Protein AF-A0A661UNS6-F1 (afdb_monomer)

Solvent-accessible surface area (backbone atoms only — not comparable to full-atom values): 7528 Å² total; per-residue (Å²): 134,84,58,71,69,61,55,53,54,50,53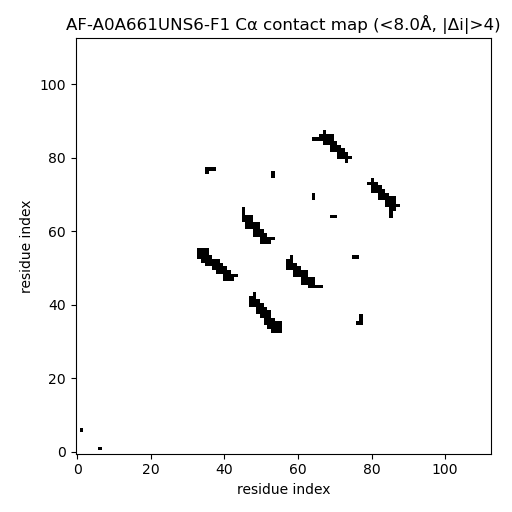,52,50,50,52,52,52,52,52,58,62,63,64,68,62,81,70,71,87,74,74,70,77,62,47,62,50,74,79,46,79,44,81,54,94,50,34,40,42,37,35,33,34,47,65,69,38,83,45,79,49,78,45,82,45,59,87,66,35,72,48,78,49,75,52,86,93,50,90,67,78,46,77,51,65,60,50,84,76,75,82,78,77,95,74,85,78,91,78,90,80,87,86,88,88,76,87,59,87,85,66,80,127

Structure (mmCIF, N/CA/C/O backbone):
data_AF-A0A661UNS6-F1
#
_entry.id   AF-A0A661UNS6-F1
#
loop_
_atom_site.group_PDB
_atom_site.id
_atom_site.type_symbol
_atom_site.label_atom_id
_atom_site.label_alt_id
_atom_site.label_comp_id
_atom_site.label_asym_id
_atom_site.label_entity_id
_atom_site.label_seq_id
_atom_site.pdbx_PDB_ins_code
_atom_site.Cartn_x
_atom_site.Cartn_y
_atom_site.Cartn_z
_atom_site.occupancy
_atom_site.B_iso_or_equiv
_atom_site.auth_seq_id
_atom_site.auth_comp_id
_atom_site.auth_asym_id
_atom_site.auth_atom_id
_atom_site.pdbx_PDB_model_num
ATOM 1 N N . MET A 1 1 ? 38.106 -7.103 -69.505 1.00 60.34 1 MET A N 1
ATOM 2 C CA . MET A 1 1 ? 36.813 -6.554 -69.972 1.00 60.34 1 MET A CA 1
ATOM 3 C C . MET A 1 1 ? 35.718 -7.032 -69.022 1.00 60.34 1 MET A C 1
ATOM 5 O O . MET A 1 1 ? 35.409 -8.219 -69.011 1.00 60.34 1 MET A O 1
ATOM 9 N N . ILE A 1 2 ? 35.223 -6.168 -68.132 1.00 57.12 2 ILE A N 1
ATOM 10 C CA . ILE A 1 2 ? 34.171 -6.537 -67.169 1.00 57.12 2 ILE A CA 1
ATOM 11 C C . ILE A 1 2 ? 32.851 -6.606 -67.942 1.00 57.12 2 ILE A C 1
ATOM 13 O O . ILE A 1 2 ? 32.501 -5.663 -68.646 1.00 57.12 2 ILE A O 1
ATOM 17 N N . LYS A 1 3 ? 32.140 -7.737 -67.865 1.00 68.19 3 LYS A N 1
ATOM 18 C CA . LYS A 1 3 ? 30.848 -7.892 -68.546 1.00 68.19 3 LYS A CA 1
ATOM 19 C C . LYS A 1 3 ? 29.834 -6.920 -67.920 1.00 68.19 3 LYS A C 1
ATOM 21 O O . LYS A 1 3 ? 29.712 -6.935 -66.694 1.00 68.19 3 LYS A O 1
ATOM 26 N N . PRO A 1 4 ? 29.076 -6.141 -68.715 1.00 75.50 4 PRO A N 1
ATOM 27 C CA . PRO A 1 4 ? 28.173 -5.096 -68.213 1.00 75.50 4 PRO A CA 1
ATOM 28 C C 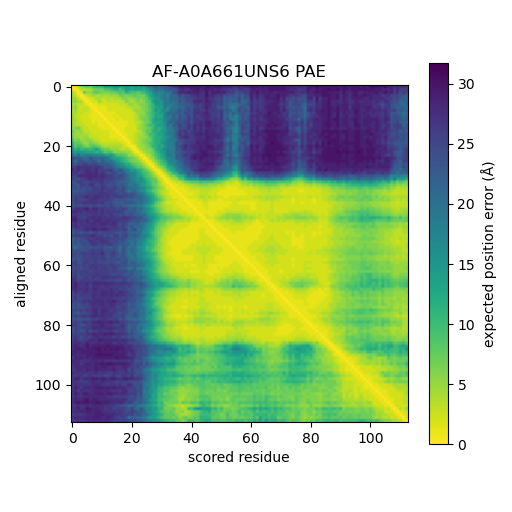. PRO A 1 4 ? 27.142 -5.635 -67.212 1.00 75.50 4 PRO A C 1
ATOM 30 O O . PRO A 1 4 ? 26.785 -4.959 -66.254 1.00 75.50 4 PRO A O 1
ATOM 33 N N . ILE A 1 5 ? 26.764 -6.909 -67.352 1.00 79.38 5 ILE A N 1
ATOM 34 C CA . ILE A 1 5 ? 25.837 -7.586 -66.445 1.00 79.38 5 ILE A CA 1
ATOM 35 C C . ILE A 1 5 ? 26.357 -7.674 -65.000 1.00 79.38 5 ILE A C 1
ATOM 37 O O . ILE A 1 5 ? 25.578 -7.552 -64.065 1.00 79.38 5 ILE A O 1
ATOM 41 N N . ARG A 1 6 ? 27.679 -7.802 -64.796 1.00 74.12 6 ARG A N 1
ATOM 42 C CA . ARG A 1 6 ? 28.281 -7.862 -63.453 1.00 74.12 6 ARG A CA 1
ATOM 43 C C . ARG A 1 6 ? 28.261 -6.505 -62.752 1.00 74.12 6 ARG A C 1
ATOM 45 O O . ARG A 1 6 ? 28.141 -6.462 -61.535 1.00 74.12 6 ARG A O 1
ATOM 52 N N . VAL A 1 7 ? 28.350 -5.416 -63.517 1.00 80.81 7 VAL A N 1
ATOM 53 C CA . VAL A 1 7 ? 28.282 -4.045 -62.989 1.00 80.81 7 VAL A CA 1
ATOM 54 C C . VAL A 1 7 ? 26.855 -3.722 -62.548 1.00 80.81 7 VAL A C 1
ATOM 56 O O . VAL A 1 7 ? 26.654 -3.190 -61.463 1.00 80.81 7 VAL A O 1
ATOM 59 N N . ILE A 1 8 ? 25.861 -4.126 -63.345 1.00 82.31 8 ILE A N 1
ATOM 60 C CA . ILE A 1 8 ? 24.442 -3.919 -63.025 1.00 82.31 8 ILE A CA 1
ATOM 61 C C . ILE A 1 8 ? 24.047 -4.704 -61.769 1.00 82.31 8 ILE A C 1
ATOM 63 O O . ILE A 1 8 ? 23.453 -4.134 -60.858 1.00 82.31 8 ILE A O 1
ATOM 67 N N . SER A 1 9 ? 24.431 -5.982 -61.666 1.00 79.06 9 SER A N 1
ATOM 68 C CA . SER A 1 9 ? 24.149 -6.787 -60.469 1.00 79.06 9 SER A CA 1
ATOM 69 C C . SER A 1 9 ? 24.789 -6.207 -59.203 1.00 79.06 9 SER A C 1
ATOM 71 O O . SER A 1 9 ? 24.182 -6.251 -58.138 1.00 79.06 9 SER A O 1
ATOM 73 N N . PHE A 1 10 ? 25.989 -5.632 -59.317 1.00 83.50 10 PHE A N 1
ATOM 74 C CA . PHE A 1 10 ? 26.680 -5.003 -58.191 1.00 83.50 10 PHE A CA 1
ATOM 75 C C . PHE A 1 10 ? 25.991 -3.710 -57.732 1.00 83.50 10 PHE A C 1
ATOM 77 O O . PHE A 1 10 ? 25.834 -3.492 -56.534 1.00 83.50 10 PHE A O 1
ATOM 84 N N . LEU A 1 11 ? 25.506 -2.889 -58.669 1.00 85.31 11 LEU A N 1
ATOM 85 C CA . LEU A 1 11 ? 24.746 -1.677 -58.348 1.00 85.31 11 LEU A CA 1
ATOM 86 C C . LEU A 1 11 ? 23.397 -1.992 -57.687 1.00 85.31 11 LEU A C 1
ATOM 88 O O . LEU A 1 11 ? 23.015 -1.313 -56.737 1.00 85.31 11 LEU A O 1
ATOM 92 N N . ILE A 1 12 ? 22.708 -3.047 -58.134 1.00 84.94 12 ILE A N 1
ATOM 93 C CA . ILE A 1 12 ? 21.459 -3.507 -57.506 1.00 84.94 12 ILE A CA 1
ATOM 94 C C . ILE A 1 12 ? 21.723 -3.985 -56.073 1.00 84.94 12 ILE A C 1
ATOM 96 O O . ILE A 1 12 ? 20.979 -3.627 -55.164 1.00 84.94 12 ILE A O 1
ATOM 100 N N . LEU A 1 13 ? 22.805 -4.737 -55.850 1.00 85.06 13 LEU A N 1
ATOM 101 C CA . LEU A 1 13 ? 23.184 -5.204 -54.516 1.00 85.06 13 LEU A CA 1
ATOM 102 C C . LEU A 1 13 ? 23.506 -4.036 -53.571 1.00 85.06 13 LEU A C 1
ATOM 104 O O . LEU A 1 13 ? 23.034 -4.022 -52.439 1.00 85.06 13 LEU A O 1
ATOM 108 N N . ILE A 1 14 ? 24.258 -3.035 -54.042 1.00 84.75 14 ILE A N 1
ATOM 109 C CA . ILE A 1 14 ? 24.561 -1.829 -53.257 1.00 84.75 14 ILE A CA 1
ATOM 110 C C . ILE A 1 14 ? 23.282 -1.064 -52.923 1.00 84.75 14 ILE A C 1
ATOM 112 O O . ILE A 1 14 ? 23.101 -0.666 -51.778 1.00 84.75 14 ILE A O 1
ATOM 116 N N . SER A 1 15 ? 22.373 -0.895 -53.887 1.00 81.19 15 SER A N 1
ATOM 117 C CA . SER A 1 15 ? 21.080 -0.247 -53.645 1.00 81.19 15 SER A CA 1
ATOM 118 C C . SER A 1 15 ? 20.269 -0.979 -52.575 1.00 81.19 15 SER A C 1
ATOM 120 O O . SER A 1 15 ? 19.642 -0.333 -51.743 1.00 81.19 15 SER A O 1
ATOM 122 N N . PHE A 1 16 ? 20.294 -2.313 -52.579 1.00 79.38 16 PHE A N 1
ATOM 123 C CA . PHE A 1 16 ? 19.579 -3.124 -51.596 1.00 79.38 16 PHE A CA 1
ATOM 124 C C . PHE A 1 16 ? 20.190 -2.989 -50.193 1.00 79.38 16 PHE A C 1
ATOM 126 O O . PHE A 1 16 ? 19.467 -2.821 -49.218 1.00 79.38 16 PHE A O 1
ATOM 133 N N . ILE A 1 17 ? 21.524 -2.981 -50.090 1.00 78.56 17 ILE A N 1
ATOM 134 C CA . ILE A 1 17 ? 22.234 -2.759 -48.820 1.00 78.56 17 ILE A CA 1
ATOM 135 C C . ILE A 1 17 ? 21.942 -1.353 -48.279 1.00 78.56 17 ILE A C 1
ATOM 137 O O . ILE A 1 17 ? 21.621 -1.208 -47.104 1.00 78.56 17 ILE A O 1
ATOM 141 N N . LEU A 1 18 ? 21.975 -0.330 -49.138 1.00 74.94 18 LEU A N 1
ATOM 142 C CA . LEU A 1 18 ? 21.657 1.047 -48.751 1.00 74.94 18 LEU A CA 1
ATOM 143 C C . LEU A 1 18 ? 20.202 1.202 -48.289 1.00 74.94 18 LEU A C 1
ATOM 145 O O . LEU A 1 18 ? 19.945 1.967 -47.365 1.00 74.94 18 LEU A O 1
ATOM 149 N N . GLN A 1 19 ? 19.258 0.466 -48.885 1.00 71.38 19 GLN A N 1
ATOM 150 C CA . GLN A 1 19 ? 17.862 0.446 -48.435 1.00 71.38 19 GLN A CA 1
ATOM 151 C C . GLN A 1 19 ? 17.697 -0.208 -47.059 1.00 71.38 19 GLN A C 1
ATOM 153 O O . GLN A 1 19 ? 16.933 0.312 -46.252 1.00 71.38 19 GLN A O 1
ATOM 158 N N . ILE A 1 20 ? 18.431 -1.288 -46.764 1.00 68.44 20 ILE A N 1
ATOM 159 C CA . ILE A 1 20 ? 18.426 -1.922 -45.433 1.00 68.44 20 ILE A CA 1
ATOM 160 C C . ILE A 1 20 ? 19.028 -0.972 -44.387 1.00 68.44 20 ILE A C 1
ATOM 162 O O . ILE A 1 20 ? 18.454 -0.804 -43.316 1.00 68.44 20 ILE A O 1
ATOM 166 N N . SER A 1 21 ? 20.135 -0.292 -44.706 1.00 61.31 21 SER A N 1
ATOM 167 C CA . SER A 1 21 ? 20.775 0.673 -43.798 1.00 61.31 21 SER A CA 1
ATOM 168 C C . SER A 1 21 ? 19.950 1.947 -43.578 1.00 61.31 21 SER A C 1
ATOM 170 O O . SER A 1 21 ? 20.006 2.527 -42.502 1.00 61.31 21 SER A O 1
ATOM 172 N N . ALA A 1 22 ? 19.160 2.383 -44.564 1.00 59.03 22 ALA A N 1
ATOM 173 C CA . ALA A 1 22 ? 18.252 3.525 -44.416 1.00 59.03 22 ALA A CA 1
ATOM 174 C C . ALA A 1 22 ? 16.982 3.192 -43.609 1.00 59.03 22 ALA A C 1
ATOM 176 O O . ALA A 1 22 ? 16.251 4.101 -43.218 1.00 59.03 22 ALA A O 1
ATOM 177 N N . GLN A 1 23 ? 16.709 1.903 -43.373 1.00 54.91 23 GLN A N 1
ATOM 178 C CA . GLN A 1 23 ? 15.570 1.432 -42.586 1.00 54.91 23 GLN A CA 1
ATOM 179 C C . GLN A 1 23 ? 15.873 1.323 -41.083 1.00 54.91 23 GLN A C 1
ATOM 181 O O . GLN A 1 23 ? 14.967 1.006 -40.311 1.00 54.91 23 GLN A O 1
ATOM 186 N N . GLU A 1 24 ? 17.083 1.695 -40.644 1.00 51.19 24 GLU A N 1
ATOM 187 C CA . GLU A 1 24 ? 17.297 2.230 -39.293 1.00 51.19 24 GLU A CA 1
ATOM 188 C C . GLU A 1 24 ? 16.671 3.632 -39.220 1.00 51.19 24 GLU A C 1
ATOM 190 O O . GLU A 1 24 ? 17.321 4.673 -39.135 1.00 51.19 24 GLU A O 1
ATOM 195 N N . ILE A 1 25 ? 15.343 3.641 -39.326 1.00 52.41 25 ILE A N 1
ATOM 196 C CA . ILE A 1 25 ? 14.494 4.764 -38.979 1.00 52.41 25 ILE A CA 1
ATOM 197 C C . ILE A 1 25 ? 14.846 5.106 -37.537 1.00 52.41 25 ILE A C 1
ATOM 199 O O . ILE A 1 25 ? 14.768 4.249 -36.657 1.00 52.41 25 ILE A O 1
ATOM 203 N N . GLN A 1 26 ? 15.228 6.363 -37.322 1.00 51.91 26 GLN A N 1
ATOM 204 C CA . GLN A 1 26 ? 15.292 6.991 -36.012 1.00 51.91 26 GLN A CA 1
ATOM 205 C C . GLN A 1 26 ? 13.910 6.897 -35.353 1.00 51.91 26 GLN A C 1
ATOM 207 O O . GLN A 1 26 ? 13.113 7.834 -35.385 1.00 51.91 26 GLN A O 1
ATOM 212 N N . PHE A 1 27 ? 13.607 5.757 -34.740 1.00 48.66 27 PHE A N 1
ATOM 213 C CA . PHE A 1 27 ? 12.799 5.771 -33.542 1.00 48.66 27 PHE A CA 1
ATOM 214 C C . PHE A 1 27 ? 13.635 6.584 -32.570 1.00 48.66 27 PHE A C 1
ATOM 216 O O . PHE A 1 27 ? 14.708 6.143 -32.163 1.00 48.66 27 PHE A O 1
ATOM 223 N N . GLY A 1 28 ? 13.221 7.827 -32.312 1.00 47.03 28 GLY A N 1
ATOM 224 C CA . GLY A 1 28 ? 13.827 8.599 -31.240 1.00 47.03 28 GLY A CA 1
ATOM 225 C C . GLY A 1 28 ? 13.927 7.692 -30.020 1.00 47.03 28 GLY A C 1
ATOM 226 O O . GLY A 1 28 ? 12.984 6.942 -29.751 1.00 47.03 28 GLY A O 1
ATOM 227 N N . ASP A 1 29 ? 15.084 7.711 -29.361 1.00 50.81 29 ASP A N 1
ATOM 228 C CA . ASP A 1 29 ? 15.332 7.067 -28.073 1.00 50.81 29 ASP A CA 1
ATOM 229 C C . ASP A 1 29 ? 14.355 7.656 -27.035 1.00 50.81 29 ASP A C 1
ATOM 231 O O . ASP A 1 29 ? 14.725 8.385 -26.122 1.00 50.81 29 ASP A O 1
ATOM 235 N N . ASN A 1 30 ? 13.067 7.346 -27.155 1.00 55.19 30 ASN A N 1
ATOM 236 C CA . 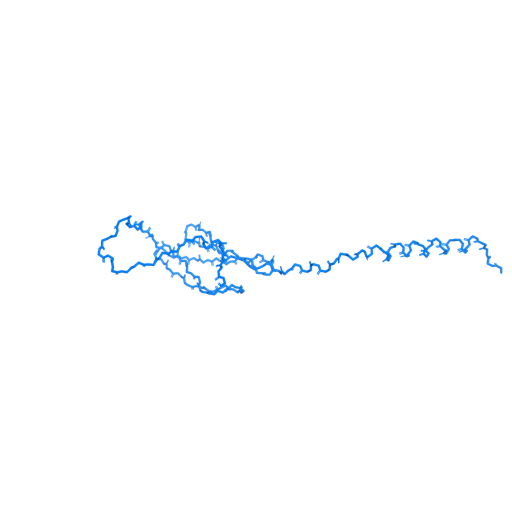ASN A 1 30 ? 12.107 7.439 -26.078 1.00 55.19 30 ASN A CA 1
ATOM 237 C C . ASN A 1 30 ? 12.377 6.218 -25.206 1.00 55.19 30 ASN A C 1
ATOM 239 O O . ASN A 1 30 ? 11.566 5.293 -25.139 1.00 55.19 30 ASN A O 1
ATOM 243 N N . LYS A 1 31 ? 13.560 6.185 -24.582 1.00 63.41 31 LYS A N 1
ATOM 244 C CA . LYS A 1 31 ? 13.799 5.319 -23.435 1.00 63.41 31 LYS A CA 1
ATOM 245 C C . LYS A 1 31 ? 12.823 5.793 -22.375 1.00 63.41 31 LYS A C 1
ATOM 247 O O . LYS A 1 31 ? 13.074 6.771 -21.682 1.00 63.41 31 LYS A O 1
ATOM 252 N N . LYS A 1 32 ? 11.651 5.164 -22.361 1.00 77.31 32 LYS A N 1
ATOM 253 C CA . LYS A 1 32 ? 10.660 5.349 -21.318 1.00 77.31 32 LYS A CA 1
ATOM 254 C C . LYS A 1 32 ? 11.382 5.059 -20.007 1.00 77.31 32 LYS A C 1
ATOM 256 O O . LYS A 1 32 ? 12.038 4.022 -19.908 1.00 77.31 32 LYS A O 1
ATOM 261 N N . GLU A 1 33 ? 11.328 5.993 -19.064 1.00 85.56 33 GLU A N 1
ATOM 262 C CA . GLU A 1 33 ? 11.837 5.706 -17.729 1.00 85.56 33 GLU A CA 1
ATOM 263 C C . GLU A 1 33 ? 11.095 4.477 -17.194 1.00 85.56 33 GLU A C 1
ATOM 265 O O . GLU A 1 33 ? 9.876 4.366 -17.398 1.00 85.56 33 GLU A O 1
ATOM 270 N N . PRO A 1 34 ? 11.827 3.518 -16.613 1.00 91.12 34 PRO A N 1
ATOM 271 C CA . PRO A 1 34 ? 11.225 2.274 -16.185 1.00 91.12 34 PRO A CA 1
ATOM 272 C C . PRO A 1 34 ? 10.258 2.564 -15.032 1.00 91.12 34 PRO A C 1
ATOM 274 O O . PRO A 1 34 ? 10.539 3.380 -14.154 1.00 91.12 34 PRO A O 1
ATOM 277 N N . LEU A 1 35 ? 9.085 1.935 -15.056 1.00 93.94 35 LEU A N 1
ATOM 278 C CA . LEU A 1 35 ? 8.030 2.200 -14.084 1.00 93.94 35 LEU A CA 1
ATOM 279 C C . LEU A 1 35 ? 8.374 1.566 -12.734 1.00 93.94 35 LEU A C 1
ATOM 281 O O . LEU A 1 35 ? 8.651 0.370 -12.670 1.00 93.94 35 LEU A O 1
ATOM 285 N N . THR A 1 36 ? 8.252 2.336 -11.657 1.00 95.75 36 THR A N 1
ATOM 286 C CA . THR A 1 36 ? 8.237 1.824 -10.283 1.00 95.75 36 THR A CA 1
ATOM 287 C C . THR A 1 36 ? 6.958 2.300 -9.607 1.00 95.75 36 THR A C 1
ATOM 289 O O . THR A 1 36 ? 6.664 3.492 -9.629 1.00 95.75 36 THR A O 1
ATOM 292 N N . ASP A 1 37 ? 6.155 1.370 -9.091 1.00 95.19 37 ASP A N 1
ATOM 293 C CA . ASP A 1 37 ? 4.791 1.648 -8.627 1.00 95.19 37 ASP A CA 1
ATOM 294 C C . ASP A 1 37 ? 4.283 0.585 -7.634 1.00 95.19 37 ASP A C 1
ATOM 296 O O . ASP A 1 37 ? 4.693 -0.579 -7.675 1.00 95.19 37 ASP A O 1
ATOM 300 N N . GLY A 1 38 ? 3.349 0.966 -6.763 1.00 95.06 38 GLY A N 1
ATOM 301 C CA . GLY A 1 38 ? 2.747 0.124 -5.728 1.00 95.06 38 GLY A CA 1
ATOM 302 C C . GLY A 1 38 ? 3.014 0.615 -4.2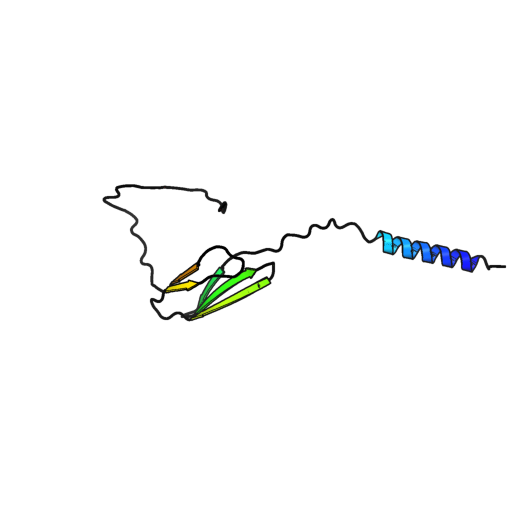94 1.00 95.06 38 GLY A C 1
ATOM 303 O O . GLY A 1 38 ? 3.375 1.773 -4.097 1.00 95.06 38 GLY A O 1
ATOM 304 N N . PRO A 1 39 ? 2.836 -0.255 -3.277 1.00 96.56 39 PRO A N 1
ATOM 305 C CA . PRO A 1 39 ? 2.414 -1.651 -3.371 1.00 96.56 39 PRO A CA 1
ATOM 306 C C . PRO A 1 39 ? 0.908 -1.851 -3.576 1.00 96.56 39 PRO A C 1
ATOM 308 O O . PRO A 1 39 ? 0.067 -1.129 -3.051 1.00 96.56 39 PRO A O 1
ATOM 311 N N . TYR A 1 40 ? 0.576 -2.946 -4.252 1.00 96.56 40 TYR A N 1
ATOM 312 C CA . TYR A 1 40 ? -0.757 -3.522 -4.370 1.00 96.56 40 TYR A CA 1
ATOM 313 C C . TYR A 1 40 ? -0.876 -4.716 -3.421 1.00 96.56 40 TYR A C 1
ATOM 315 O O . TYR A 1 40 ? -0.076 -5.651 -3.493 1.00 96.56 40 TYR A O 1
ATOM 323 N N . ILE A 1 41 ? -1.872 -4.707 -2.537 1.00 95.31 41 ILE A N 1
ATOM 324 C CA . ILE A 1 41 ? -1.975 -5.673 -1.435 1.00 95.31 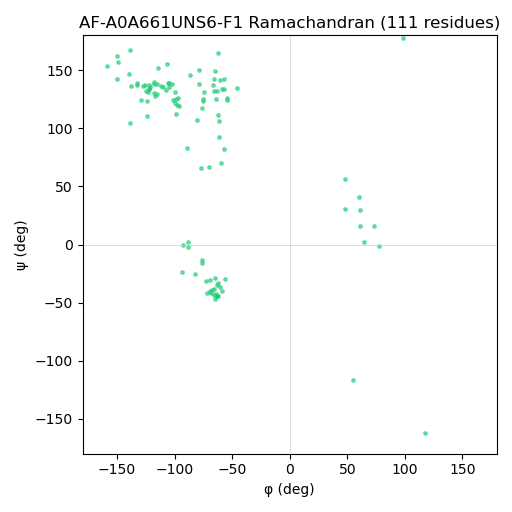41 ILE A CA 1
ATOM 325 C C . ILE A 1 41 ? -3.241 -6.510 -1.595 1.00 95.31 41 ILE A C 1
ATOM 327 O O . ILE A 1 41 ? -4.341 -5.976 -1.728 1.00 95.31 41 ILE A O 1
ATOM 331 N N . PHE A 1 42 ? -3.082 -7.831 -1.558 1.00 95.31 42 PHE A N 1
ATOM 332 C CA . PHE A 1 42 ? -4.167 -8.800 -1.667 1.00 95.31 42 PHE A CA 1
ATOM 333 C C . PHE A 1 42 ? -4.175 -9.701 -0.439 1.00 95.31 42 PHE A C 1
ATOM 335 O O . PHE A 1 42 ? -3.137 -10.230 -0.053 1.00 95.31 42 PHE A O 1
ATOM 342 N N . TRP A 1 43 ? -5.352 -9.916 0.140 1.00 93.12 43 TRP A N 1
ATOM 343 C CA . TRP A 1 43 ? -5.518 -10.796 1.291 1.00 93.12 43 TRP A CA 1
ATOM 344 C C . TRP A 1 43 ? -6.158 -12.118 0.889 1.00 93.12 43 TRP A C 1
ATOM 346 O O . TRP A 1 43 ? -7.155 -12.146 0.163 1.00 93.12 43 TRP A O 1
ATOM 356 N N . LYS A 1 44 ? -5.606 -13.212 1.409 1.00 91.06 44 LYS A N 1
ATOM 357 C CA . LYS A 1 44 ? -6.185 -14.550 1.342 1.00 91.06 44 LYS A CA 1
ATOM 358 C C . LYS A 1 44 ? -5.985 -15.233 2.690 1.00 91.06 44 LYS A C 1
ATOM 360 O O . LYS A 1 44 ? -4.890 -15.685 2.997 1.00 91.06 44 LYS A O 1
ATOM 365 N N . GLU A 1 45 ? -7.056 -15.325 3.476 1.00 90.50 45 GLU A N 1
ATOM 366 C CA . GLU A 1 45 ? -7.006 -15.887 4.835 1.00 90.50 45 GLU A CA 1
ATOM 367 C C . GLU A 1 45 ? -5.940 -15.166 5.689 1.00 90.50 45 GLU A C 1
ATOM 369 O O . GLU A 1 45 ? -6.065 -13.962 5.915 1.00 90.50 45 GLU A O 1
ATOM 374 N N . SER A 1 46 ? -4.898 -15.872 6.136 1.00 92.12 46 SER A N 1
ATOM 375 C CA . SER A 1 46 ? -3.768 -15.325 6.899 1.00 92.12 46 SER A CA 1
ATOM 376 C C . SER A 1 46 ? -2.609 -14.808 6.045 1.00 92.12 46 SER A C 1
ATOM 378 O O . SER A 1 46 ? -1.626 -14.314 6.592 1.00 92.12 46 SER A O 1
ATOM 380 N N . GLU A 1 47 ? -2.687 -14.931 4.722 1.00 95.31 47 GLU A N 1
ATOM 381 C CA . GLU A 1 47 ? -1.632 -14.508 3.804 1.00 95.31 47 GLU A CA 1
ATOM 382 C C . GLU A 1 47 ? -1.946 -13.128 3.204 1.00 95.31 47 GLU A C 1
ATOM 384 O O . GLU A 1 47 ? -2.990 -12.923 2.575 1.00 95.31 47 GLU A O 1
ATOM 389 N N . ALA A 1 48 ? -1.008 -12.191 3.355 1.00 96.06 48 ALA A N 1
ATOM 390 C CA . ALA A 1 48 ? -0.929 -10.967 2.565 1.00 96.06 48 ALA A CA 1
ATOM 391 C C . ALA A 1 48 ? 0.042 -11.166 1.402 1.00 96.06 48 ALA A C 1
ATOM 393 O O . ALA A 1 48 ? 1.238 -11.372 1.606 1.00 96.06 48 ALA A O 1
ATOM 394 N N . VAL A 1 49 ? -0.459 -11.037 0.177 1.00 97.00 49 VAL A N 1
ATOM 395 C CA . VAL A 1 49 ? 0.351 -11.003 -1.041 1.00 97.00 49 VAL A CA 1
ATOM 396 C C . VAL A 1 49 ? 0.543 -9.549 -1.450 1.00 97.00 49 VAL A C 1
ATOM 398 O O . VAL A 1 49 ? -0.400 -8.874 -1.862 1.00 97.00 49 VAL A O 1
ATOM 401 N N . VAL A 1 50 ? 1.780 -9.079 -1.352 1.00 97.31 50 VAL A N 1
ATOM 402 C CA . VAL A 1 50 ? 2.212 -7.736 -1.734 1.00 97.31 50 VAL A CA 1
ATOM 403 C C . VAL A 1 50 ? 2.863 -7.801 -3.108 1.00 97.31 50 VAL A C 1
ATOM 405 O O . VAL A 1 50 ? 3.839 -8.523 -3.318 1.00 97.31 50 VAL A O 1
ATOM 408 N N . LYS A 1 51 ? 2.322 -7.038 -4.054 1.00 97.94 51 LYS A N 1
ATOM 409 C CA . LYS A 1 51 ? 2.835 -6.920 -5.419 1.00 97.94 51 LYS A CA 1
ATOM 410 C C . LYS A 1 51 ? 3.246 -5.488 -5.693 1.00 97.94 51 LYS A C 1
ATOM 412 O O . LYS A 1 51 ? 2.514 -4.572 -5.341 1.00 97.94 51 LYS A O 1
ATOM 417 N N . TYR A 1 52 ? 4.375 -5.287 -6.348 1.00 97.94 52 TYR A N 1
ATOM 418 C CA . TYR A 1 52 ? 4.805 -3.960 -6.777 1.00 97.94 52 TYR A CA 1
ATOM 419 C C . TYR A 1 52 ? 5.620 -4.062 -8.060 1.00 97.94 52 TYR A C 1
ATOM 421 O O . TYR A 1 52 ? 6.136 -5.130 -8.400 1.00 97.94 52 TYR A O 1
ATOM 429 N N . ILE A 1 53 ? 5.676 -2.966 -8.800 1.00 98.06 53 ILE A N 1
ATOM 430 C CA . ILE A 1 53 ? 6.472 -2.836 -10.012 1.00 98.06 53 ILE A CA 1
ATOM 431 C C . ILE A 1 53 ? 7.774 -2.156 -9.599 1.00 98.06 53 ILE A C 1
ATOM 433 O O . ILE A 1 53 ? 7.736 -1.103 -8.969 1.00 98.06 53 ILE A O 1
ATOM 437 N N . LEU A 1 54 ? 8.905 -2.769 -9.927 1.00 97.56 54 LEU A N 1
ATOM 438 C CA . LEU A 1 54 ? 10.240 -2.220 -9.729 1.00 97.56 54 LEU A CA 1
ATOM 439 C C . LEU A 1 54 ? 10.957 -2.214 -11.072 1.00 97.56 54 LEU A C 1
ATOM 441 O O . LEU A 1 54 ? 11.280 -3.277 -11.605 1.00 97.56 54 LEU A O 1
ATOM 445 N N . GLU A 1 55 ? 11.183 -1.025 -11.616 1.00 96.38 55 GLU A N 1
ATOM 446 C CA . GLU A 1 55 ? 11.823 -0.832 -12.916 1.00 96.38 55 GLU A CA 1
ATOM 447 C C . GLU A 1 55 ? 11.221 -1.732 -14.024 1.00 96.38 55 GLU A C 1
ATOM 449 O O . GLU A 1 55 ? 11.913 -2.543 -14.635 1.00 96.38 55 GLU A O 1
ATOM 454 N N . ASP A 1 56 ? 9.905 -1.638 -14.243 1.00 95.81 56 ASP A N 1
ATOM 455 C CA . ASP A 1 56 ? 9.091 -2.465 -15.157 1.00 95.81 56 ASP A CA 1
ATOM 456 C C . ASP A 1 56 ? 8.999 -3.969 -14.811 1.00 95.81 56 ASP A C 1
ATOM 458 O O . ASP A 1 56 ? 8.326 -4.730 -15.514 1.00 95.81 56 ASP A O 1
ATOM 462 N N . ASN A 1 57 ? 9.603 -4.423 -13.709 1.00 96.94 57 ASN A N 1
ATOM 463 C CA . ASN A 1 57 ? 9.532 -5.815 -13.263 1.00 96.94 57 ASN A CA 1
ATOM 464 C C . ASN A 1 57 ? 8.496 -5.998 -12.153 1.00 96.94 57 ASN A C 1
ATOM 466 O O . ASN A 1 57 ? 8.504 -5.291 -11.149 1.00 96.94 57 ASN A O 1
ATOM 470 N N . LEU A 1 58 ? 7.629 -7.003 -12.292 1.00 97.56 58 LEU A N 1
ATOM 471 C CA . LEU A 1 58 ? 6.692 -7.371 -11.233 1.00 97.56 58 LEU A CA 1
ATOM 472 C C . LEU A 1 58 ? 7.412 -8.146 -10.124 1.00 97.56 58 LEU A C 1
ATOM 474 O O . LEU A 1 58 ? 7.869 -9.272 -10.337 1.00 97.56 58 LEU A O 1
ATOM 478 N N . VAL A 1 59 ? 7.434 -7.580 -8.922 1.00 98.06 59 VAL A N 1
ATOM 479 C CA . VAL A 1 59 ? 7.950 -8.215 -7.710 1.00 98.06 59 VAL A CA 1
ATOM 480 C C . VAL A 1 59 ? 6.787 -8.656 -6.827 1.00 98.06 59 VAL A C 1
ATOM 482 O O . VAL A 1 59 ? 5.800 -7.940 -6.660 1.00 98.06 59 VAL A O 1
ATOM 485 N N . ASN A 1 60 ? 6.911 -9.850 -6.244 1.00 97.38 60 ASN A N 1
ATOM 486 C CA . ASN A 1 60 ? 5.929 -10.410 -5.320 1.00 97.38 60 ASN A CA 1
ATOM 487 C C . ASN A 1 60 ? 6.607 -10.733 -3.982 1.00 97.38 60 ASN A C 1
ATOM 489 O O . ASN A 1 60 ? 7.639 -11.405 -3.960 1.00 97.38 60 ASN A O 1
ATOM 493 N N . LYS A 1 61 ? 6.005 -10.301 -2.874 1.00 95.88 61 LYS A N 1
ATOM 494 C CA . LYS A 1 61 ? 6.364 -10.690 -1.505 1.00 95.88 61 LYS A CA 1
ATOM 495 C C . LYS A 1 61 ? 5.105 -11.223 -0.811 1.00 95.88 61 LYS A C 1
ATOM 497 O O . LYS A 1 61 ? 4.035 -10.643 -0.968 1.00 95.88 61 LYS A O 1
ATOM 502 N N . SER A 1 62 ? 5.224 -12.320 -0.068 1.00 96.50 62 SER A N 1
ATOM 503 C CA . SER A 1 62 ? 4.124 -12.870 0.737 1.00 96.50 62 SER A CA 1
ATOM 504 C C . SER A 1 62 ? 4.482 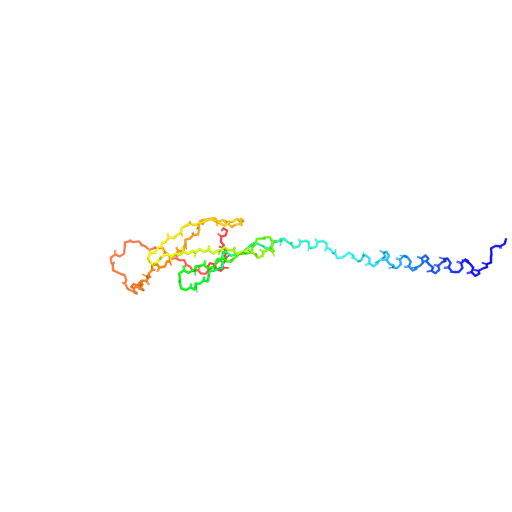-12.785 2.210 1.00 96.50 62 SER A C 1
ATOM 506 O O . SER A 1 62 ? 5.604 -13.117 2.598 1.00 96.50 62 SER A O 1
ATOM 508 N N . PHE A 1 63 ? 3.511 -12.398 3.025 1.00 95.44 63 PHE A N 1
ATOM 509 C CA . PHE A 1 63 ? 3.626 -12.352 4.475 1.00 95.44 63 PHE A CA 1
ATOM 510 C C . PHE A 1 63 ? 2.499 -13.175 5.088 1.00 95.44 63 PHE A C 1
ATOM 512 O O . PHE A 1 63 ? 1.340 -13.021 4.711 1.00 95.44 63 PHE A O 1
ATOM 519 N N . ASN A 1 64 ? 2.836 -14.047 6.036 1.00 95.25 64 ASN A N 1
ATOM 520 C CA . ASN A 1 64 ? 1.842 -14.753 6.838 1.00 95.25 64 ASN A CA 1
ATOM 521 C C . ASN A 1 64 ? 1.681 -14.016 8.160 1.00 95.25 64 ASN A C 1
ATOM 523 O O . ASN A 1 64 ? 2.661 -13.876 8.889 1.00 95.25 64 ASN A O 1
ATOM 527 N N . LEU A 1 65 ? 0.466 -13.549 8.434 1.00 93.81 65 LEU A N 1
ATOM 528 C CA . LEU A 1 65 ? 0.121 -12.825 9.650 1.00 93.81 65 LEU A CA 1
ATOM 529 C C . LEU A 1 65 ? -0.929 -13.609 10.431 1.00 93.81 65 LEU A C 1
ATOM 531 O O . LEU A 1 65 ? -1.973 -14.004 9.891 1.00 93.81 65 LEU A O 1
ATOM 535 N N . ALA A 1 66 ? -0.662 -13.797 11.719 1.00 90.31 66 ALA A N 1
ATOM 536 C CA . ALA A 1 66 ? -1.658 -14.290 12.652 1.00 90.31 66 ALA A CA 1
ATOM 537 C C . ALA A 1 66 ? -2.838 -13.305 12.757 1.00 90.31 66 ALA A C 1
ATOM 539 O O . ALA A 1 66 ? -2.774 -12.154 12.312 1.00 90.31 66 ALA A O 1
ATOM 540 N N . ASP A 1 67 ? -3.948 -13.771 13.328 1.00 86.62 67 ASP A N 1
ATOM 541 C CA . ASP A 1 67 ? -5.068 -12.885 13.638 1.00 86.62 67 ASP A CA 1
ATOM 542 C C . ASP A 1 67 ? -4.605 -11.789 14.620 1.00 86.62 67 ASP A C 1
ATOM 544 O O . ASP A 1 67 ? -3.789 -12.044 15.507 1.00 86.62 67 ASP A O 1
ATOM 548 N N . ASP A 1 68 ? -5.099 -10.562 14.429 1.00 87.81 68 ASP A N 1
ATOM 549 C CA . ASP A 1 68 ? -4.725 -9.357 15.192 1.00 87.81 68 ASP A CA 1
ATOM 550 C C . ASP A 1 68 ? -3.249 -8.918 15.118 1.00 87.81 68 ASP A C 1
ATOM 552 O O . ASP A 1 68 ? -2.805 -8.074 15.902 1.00 87.81 68 ASP A O 1
ATOM 556 N N . GLU A 1 69 ? -2.489 -9.419 14.145 1.00 92.38 69 GLU A N 1
ATOM 557 C CA . GLU A 1 69 ? -1.110 -8.992 13.915 1.00 92.38 69 GLU A CA 1
ATOM 558 C C . GLU A 1 69 ? -1.022 -7.754 13.003 1.00 92.38 69 GLU A C 1
ATOM 560 O O . GLU A 1 69 ? -1.802 -7.572 12.059 1.00 92.38 69 GLU A O 1
ATOM 565 N N . THR A 1 70 ? -0.024 -6.915 13.284 1.00 93.44 70 THR A N 1
ATOM 566 C CA . THR A 1 70 ? 0.413 -5.805 12.433 1.00 93.44 70 THR A CA 1
ATOM 567 C C . THR A 1 70 ? 1.886 -5.993 12.097 1.00 93.44 70 THR A C 1
ATOM 569 O O . THR A 1 70 ? 2.691 -6.301 12.974 1.00 93.44 70 THR A O 1
ATOM 572 N N . MET A 1 71 ? 2.243 -5.762 10.837 1.00 94.19 71 MET A N 1
ATOM 573 C CA . MET A 1 71 ? 3.609 -5.846 10.338 1.00 94.19 71 MET A CA 1
ATOM 574 C C . MET A 1 71 ? 3.985 -4.563 9.604 1.00 94.19 71 MET A C 1
ATOM 576 O O . MET A 1 71 ? 3.213 -4.063 8.785 1.00 94.19 71 MET A O 1
ATOM 580 N N . VAL A 1 72 ? 5.199 -4.085 9.870 1.00 96.06 72 VAL A N 1
ATOM 581 C CA . VAL A 1 72 ? 5.833 -2.972 9.158 1.00 96.06 72 VAL A CA 1
ATOM 582 C C . VAL A 1 72 ? 6.979 -3.519 8.313 1.00 96.06 72 VAL A C 1
ATOM 584 O O . VAL A 1 72 ? 7.743 -4.369 8.776 1.00 96.06 72 VAL A O 1
ATOM 587 N N . PHE A 1 73 ? 7.089 -3.068 7.068 1.00 95.25 73 PHE A N 1
ATOM 588 C CA . PHE A 1 73 ? 8.113 -3.519 6.128 1.00 95.25 73 PHE A CA 1
ATOM 589 C C . PHE A 1 73 ? 8.482 -2.422 5.123 1.00 95.25 73 PHE A C 1
ATOM 591 O O . PHE A 1 73 ? 7.733 -1.472 4.903 1.00 95.25 73 PHE A O 1
ATOM 598 N N . SER A 1 74 ? 9.631 -2.590 4.471 1.00 96.12 74 SER A N 1
ATOM 599 C CA . SER A 1 74 ? 10.095 -1.720 3.386 1.00 96.12 74 SER A CA 1
ATOM 600 C C . SER A 1 74 ? 10.154 -2.492 2.069 1.00 96.12 74 SER A C 1
ATOM 602 O O . SER A 1 74 ? 10.346 -3.716 2.045 1.00 96.12 74 SER A O 1
ATOM 604 N N . LEU A 1 75 ? 9.990 -1.777 0.959 1.00 95.94 75 LEU A N 1
ATOM 605 C CA . LEU A 1 75 ? 10.059 -2.327 -0.390 1.00 95.94 75 LEU A CA 1
ATOM 606 C C . LEU A 1 75 ? 11.147 -1.612 -1.181 1.00 95.94 75 LEU A C 1
ATOM 608 O O . LEU A 1 75 ? 11.266 -0.395 -1.132 1.00 95.94 75 LEU A O 1
ATOM 612 N N . ASP A 1 76 ? 11.942 -2.385 -1.910 1.00 94.75 76 ASP A N 1
ATOM 613 C CA . ASP A 1 76 ? 13.027 -1.841 -2.717 1.00 94.75 76 ASP A CA 1
ATOM 614 C C . ASP A 1 76 ? 12.458 -0.924 -3.809 1.00 94.75 76 ASP A C 1
ATOM 616 O O . ASP A 1 76 ? 11.513 -1.302 -4.500 1.00 94.75 76 ASP A O 1
ATOM 620 N N . GLY A 1 77 ? 13.028 0.274 -3.952 1.00 93.12 77 GLY A N 1
ATOM 621 C CA . GLY A 1 77 ? 12.610 1.266 -4.950 1.00 93.12 77 GLY A CA 1
ATOM 622 C C . GLY A 1 77 ? 11.339 2.056 -4.617 1.00 93.12 77 GLY A C 1
ATOM 623 O O . GLY A 1 77 ? 10.987 2.942 -5.387 1.00 93.12 77 GLY A O 1
ATOM 624 N N . LEU A 1 78 ? 10.674 1.791 -3.489 1.00 93.56 78 LEU A N 1
ATOM 625 C CA . LEU A 1 78 ? 9.542 2.587 -3.009 1.00 93.56 78 LEU A CA 1
ATOM 626 C C . LEU A 1 78 ? 9.926 3.333 -1.732 1.00 93.56 78 LEU A C 1
ATOM 628 O O . LEU A 1 78 ? 10.553 2.769 -0.835 1.00 93.56 78 LEU A O 1
ATOM 632 N N . GLU A 1 79 ? 9.550 4.607 -1.650 1.00 91.62 79 GLU A N 1
ATOM 633 C CA . GLU A 1 79 ? 9.844 5.430 -0.481 1.00 91.62 79 GLU A CA 1
ATOM 634 C C . GLU A 1 79 ? 8.882 5.135 0.676 1.00 91.62 79 GLU A C 1
ATOM 636 O O . GLU A 1 79 ? 7.671 5.009 0.492 1.00 91.62 79 GLU A O 1
ATOM 641 N N . GLY A 1 80 ? 9.435 5.078 1.888 1.00 91.38 80 GLY A N 1
ATOM 642 C CA . GLY A 1 80 ? 8.675 4.936 3.126 1.00 91.38 80 GLY A CA 1
ATOM 643 C C . GLY A 1 80 ? 8.599 3.515 3.686 1.00 91.38 80 GLY A C 1
ATOM 644 O O . GLY A 1 80 ? 9.135 2.545 3.147 1.00 91.38 80 GLY A O 1
ATOM 645 N N . GLU A 1 81 ? 7.944 3.422 4.840 1.00 95.38 81 GLU A N 1
ATOM 646 C CA . GLU A 1 81 ? 7.588 2.162 5.483 1.00 95.38 81 GLU A CA 1
ATOM 647 C C . GLU A 1 81 ? 6.106 1.881 5.241 1.00 95.38 81 GLU A C 1
ATOM 649 O O . GLU A 1 81 ? 5.261 2.774 5.331 1.00 95.38 81 GLU A O 1
ATOM 654 N N . PHE A 1 82 ? 5.791 0.625 4.946 1.00 95.12 82 PHE A N 1
ATOM 655 C CA . PHE A 1 82 ? 4.430 0.165 4.725 1.00 95.12 82 PHE A CA 1
ATOM 656 C C . PHE A 1 82 ? 3.966 -0.645 5.924 1.00 95.12 82 PHE A C 1
ATOM 658 O O . PHE A 1 82 ? 4.710 -1.467 6.457 1.00 95.12 82 PHE A O 1
ATOM 665 N N . GLU A 1 83 ? 2.713 -0.440 6.316 1.00 94.88 83 GLU A N 1
ATOM 666 C CA . GLU A 1 83 ? 2.067 -1.191 7.385 1.00 94.88 83 GLU A CA 1
ATOM 667 C C . GLU A 1 83 ? 0.913 -2.017 6.814 1.00 94.88 83 GLU A C 1
ATOM 669 O O . GLU A 1 83 ? 0.034 -1.499 6.121 1.00 94.88 83 GLU A O 1
AT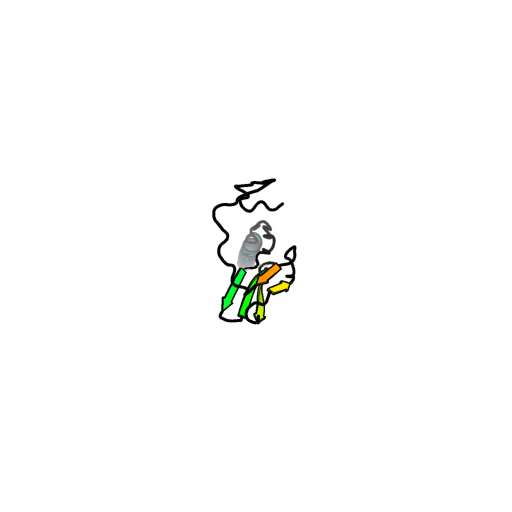OM 674 N N . ILE A 1 84 ? 0.892 -3.308 7.141 1.00 93.88 84 ILE A N 1
ATOM 675 C CA . ILE A 1 84 ? -0.261 -4.185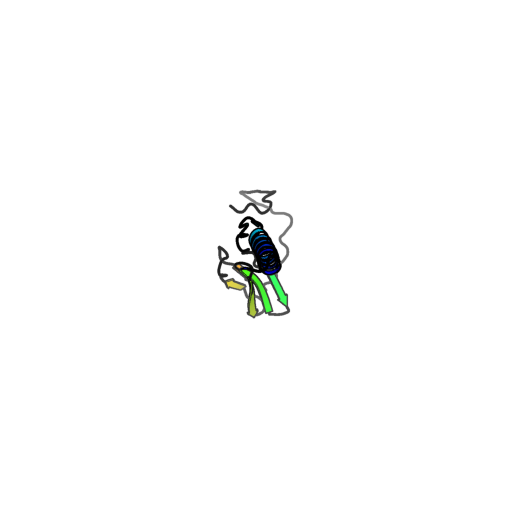 6.934 1.00 93.88 84 ILE A CA 1
ATOM 676 C C . ILE A 1 84 ? -0.755 -4.694 8.280 1.00 93.88 84 ILE A C 1
ATOM 678 O O . ILE A 1 84 ? 0.035 -5.042 9.155 1.00 93.88 84 ILE A O 1
ATOM 682 N N . SER A 1 85 ? -2.074 -4.758 8.445 1.00 92.31 85 SER A N 1
ATOM 683 C CA . SER A 1 85 ? -2.695 -5.231 9.679 1.00 92.31 85 SER A CA 1
ATOM 684 C C . SER A 1 85 ? -3.885 -6.130 9.374 1.00 92.31 85 SER A C 1
ATOM 686 O O . SER A 1 85 ? -4.700 -5.804 8.508 1.00 92.31 85 SER A O 1
ATOM 688 N N . ARG A 1 86 ? -3.991 -7.246 10.105 1.00 89.94 86 ARG A N 1
ATOM 689 C CA . ARG A 1 86 ? -5.195 -8.098 10.139 1.00 89.94 86 ARG A CA 1
ATOM 690 C C . ARG A 1 86 ? -6.150 -7.731 11.268 1.00 89.94 86 ARG A C 1
ATOM 692 O O . ARG A 1 86 ? -7.200 -8.355 11.395 1.00 89.94 86 ARG A O 1
ATOM 699 N N . LYS A 1 87 ? -5.809 -6.725 12.073 1.00 85.81 87 LYS A N 1
ATOM 700 C CA . LYS A 1 87 ? -6.681 -6.241 13.134 1.00 85.81 87 LYS A CA 1
ATOM 701 C C . LYS A 1 87 ? -7.952 -5.659 12.526 1.00 85.81 87 LYS A C 1
ATOM 703 O O . LYS A 1 87 ? -7.891 -4.757 11.687 1.00 85.81 87 LYS A O 1
ATOM 708 N N . GLU A 1 88 ? -9.101 -6.153 12.971 1.00 78.69 88 GLU A N 1
ATOM 709 C CA . GLU A 1 88 ? -10.393 -5.640 12.529 1.00 78.69 88 GLU A CA 1
ATOM 710 C C . GLU A 1 88 ? -10.516 -4.162 12.936 1.00 78.69 88 GLU A C 1
ATOM 712 O O . GLU A 1 88 ? -10.576 -3.815 14.120 1.00 78.69 88 GLU A O 1
ATOM 717 N N . LYS A 1 89 ? -10.502 -3.257 11.950 1.00 78.44 89 LYS A N 1
ATOM 718 C CA . LYS A 1 89 ? -10.808 -1.846 12.192 1.00 78.44 89 LYS A CA 1
ATOM 719 C C . LYS A 1 89 ? -12.321 -1.705 12.254 1.00 78.44 89 LYS A C 1
ATOM 721 O O . LYS A 1 89 ? -12.999 -1.769 11.231 1.00 78.44 89 LYS A O 1
ATOM 726 N N . LEU A 1 90 ? -12.838 -1.498 13.463 1.00 82.19 90 LEU A N 1
ATOM 727 C CA . LEU A 1 90 ? -14.212 -1.042 13.634 1.00 82.19 90 LEU A CA 1
ATOM 728 C C . LEU A 1 90 ? -14.400 0.279 12.869 1.00 82.19 90 LEU A C 1
ATOM 730 O O . LEU A 1 90 ? -13.480 1.103 12.856 1.00 82.19 90 LEU A O 1
ATOM 734 N N . PRO A 1 91 ? -15.564 0.495 12.237 1.00 85.94 91 PRO A N 1
ATOM 735 C CA . PRO A 1 91 ? -15.838 1.747 11.552 1.00 85.94 91 PRO A CA 1
ATOM 736 C C . PRO A 1 91 ? -15.732 2.916 12.535 1.00 85.94 91 PRO A C 1
ATOM 738 O O . PRO A 1 91 ? -16.259 2.862 13.650 1.00 85.94 91 PRO A O 1
ATOM 741 N N . GLU A 1 92 ? -15.044 3.974 12.112 1.00 87.38 92 GLU A N 1
ATOM 742 C CA . GLU A 1 92 ? -14.946 5.202 12.895 1.00 87.38 92 GLU A CA 1
ATOM 743 C C . GLU A 1 92 ? -16.325 5.874 13.038 1.00 87.38 92 GLU A C 1
ATOM 745 O O . GLU A 1 92 ? -17.180 5.753 12.152 1.00 87.38 92 GLU A O 1
ATOM 750 N N . PRO A 1 93 ? -16.581 6.581 14.153 1.00 90.19 93 PRO A N 1
ATOM 751 C CA . PRO A 1 93 ? -17.843 7.277 14.352 1.00 90.19 93 PRO A CA 1
ATOM 752 C C . PRO A 1 93 ? -18.013 8.426 13.350 1.00 90.19 93 PRO A C 1
ATOM 754 O O . PRO A 1 93 ? -17.085 9.173 13.065 1.00 90.19 93 PRO A O 1
ATOM 757 N N . TYR A 1 94 ? -19.244 8.631 12.879 1.00 90.94 94 TYR A N 1
ATOM 758 C CA . TYR A 1 94 ? -19.568 9.709 11.934 1.00 90.94 94 TYR A CA 1
ATOM 759 C C . TYR A 1 94 ? -19.656 11.103 12.576 1.00 90.94 94 TYR A C 1
ATOM 761 O O . TYR A 1 94 ? -19.691 12.108 11.870 1.00 90.94 94 TYR A O 1
ATOM 769 N N . ILE A 1 95 ? -19.754 11.177 13.907 1.00 93.06 95 ILE A N 1
ATOM 770 C CA . ILE A 1 95 ? -19.913 12.427 14.654 1.00 93.06 95 ILE A CA 1
ATOM 771 C C . ILE A 1 95 ? -18.873 12.461 15.767 1.00 93.06 95 ILE A C 1
ATOM 773 O O . ILE A 1 95 ? -18.843 11.580 16.626 1.00 93.06 95 ILE A O 1
ATOM 777 N N . PHE A 1 96 ? -18.071 13.522 15.778 1.00 93.31 96 PHE A N 1
ATOM 778 C CA . PHE A 1 96 ? -17.063 13.774 16.801 1.00 93.31 96 PHE A CA 1
ATOM 779 C C . PHE A 1 96 ? -17.511 14.925 17.706 1.00 93.31 96 PHE A C 1
ATOM 781 O O . PHE A 1 96 ? -17.940 15.975 17.228 1.00 93.31 96 PHE A O 1
ATOM 788 N N . SER A 1 97 ? -17.406 14.738 19.023 1.00 93.50 97 SER A N 1
ATOM 789 C CA . SER A 1 97 ? -17.632 15.783 20.027 1.00 93.50 97 SER A CA 1
ATOM 790 C C . SER A 1 97 ? -16.302 16.237 20.638 1.00 93.50 97 SER A C 1
ATOM 792 O O . SER A 1 97 ? -15.324 15.495 20.638 1.00 93.50 97 SER A O 1
ATOM 794 N N . ASN A 1 98 ? -16.254 17.466 21.162 1.00 93.38 98 ASN A N 1
ATOM 795 C CA . ASN A 1 98 ? -15.093 18.021 21.881 1.00 93.38 98 ASN A CA 1
ATOM 796 C C . ASN A 1 98 ? -13.785 18.135 21.065 1.00 93.38 98 ASN A C 1
ATOM 798 O O . ASN A 1 98 ? -12.691 18.073 21.627 1.00 93.38 98 ASN A O 1
ATOM 802 N N . VAL A 1 99 ? -13.875 18.335 19.748 1.00 94.00 99 VAL A N 1
ATOM 803 C CA . VAL A 1 99 ? -12.700 18.557 18.892 1.00 94.00 99 VAL A CA 1
ATOM 804 C C . VAL A 1 99 ? -12.156 19.975 19.097 1.00 94.00 99 VAL A C 1
ATOM 806 O O . VAL A 1 99 ? -12.880 20.952 18.928 1.00 94.00 99 VAL A O 1
ATOM 809 N N . THR A 1 100 ? -10.876 20.102 19.455 1.00 96.81 100 THR A N 1
ATOM 810 C CA . THR A 1 100 ? -10.241 21.404 19.747 1.00 96.81 100 THR A CA 1
ATOM 811 C C . THR A 1 100 ? -9.537 22.027 18.543 1.00 96.81 100 THR A C 1
ATOM 813 O O . THR A 1 100 ? -9.345 23.243 18.513 1.00 96.81 100 THR A O 1
ATOM 816 N N . LYS A 1 101 ? -9.141 21.214 17.555 1.00 95.94 101 LYS A N 1
ATOM 817 C CA . LYS A 1 101 ? -8.472 21.632 16.314 1.00 95.94 101 LYS A CA 1
ATOM 818 C C . LYS A 1 101 ? -8.823 20.673 15.180 1.00 95.94 101 LYS A C 1
ATOM 820 O O . LYS A 1 101 ? -8.908 19.470 15.408 1.00 95.94 101 LYS A O 1
ATOM 825 N N . ILE A 1 102 ? -8.991 21.210 13.974 1.00 95.00 102 ILE A N 1
ATOM 826 C CA . ILE A 1 102 ? -9.279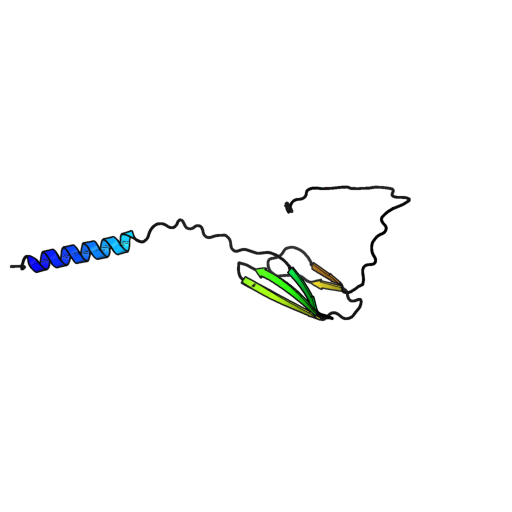 20.452 12.749 1.00 95.00 102 ILE A CA 1
ATOM 827 C C . ILE A 1 102 ? -8.346 20.951 11.644 1.00 95.00 102 ILE A C 1
ATOM 829 O O . ILE A 1 102 ? -8.130 22.156 11.518 1.00 95.00 102 ILE A O 1
ATOM 833 N N . PHE A 1 103 ? -7.822 20.022 10.846 1.00 95.62 103 PHE A N 1
ATOM 834 C CA . PHE A 1 103 ? -7.174 20.288 9.565 1.00 95.62 103 PHE A CA 1
ATOM 835 C C . PHE A 1 103 ? -7.921 19.502 8.486 1.00 95.62 103 PHE A C 1
ATOM 837 O O . PHE A 1 103 ? -8.247 18.335 8.699 1.00 95.62 103 PHE A O 1
ATOM 844 N N . ALA A 1 104 ? -8.225 20.148 7.363 1.00 95.25 104 ALA A N 1
ATOM 845 C CA . ALA A 1 104 ? -8.968 19.549 6.262 1.00 95.25 104 ALA A CA 1
ATOM 846 C C . ALA A 1 104 ? -8.266 19.854 4.934 1.00 95.25 104 ALA A C 1
ATOM 848 O O . ALA A 1 104 ? -7.832 20.983 4.707 1.00 95.25 104 ALA A O 1
ATOM 849 N N . LEU A 1 105 ? -8.182 18.841 4.073 1.00 95.19 105 LEU A N 1
ATOM 850 C CA . LEU A 1 105 ? -7.597 18.886 2.734 1.00 95.19 105 LEU A CA 1
ATOM 851 C C . LEU A 1 105 ? -8.480 18.053 1.792 1.00 95.19 105 LEU A C 1
ATOM 853 O O . LEU A 1 105 ? -9.066 17.061 2.225 1.00 95.19 105 LEU A O 1
ATOM 857 N N . SER A 1 106 ? -8.575 18.453 0.526 1.00 95.50 106 SER A N 1
ATOM 858 C CA . SER A 1 106 ? -9.276 17.722 -0.539 1.00 95.50 106 SER A CA 1
ATOM 859 C C . SER A 1 106 ? -8.453 17.774 -1.823 1.00 95.50 106 SER A C 1
ATOM 861 O O . SER A 1 106 ? -7.524 18.573 -1.922 1.00 95.50 106 SER A O 1
ATOM 863 N N . ASP A 1 107 ? -8.823 16.947 -2.798 1.00 93.88 107 ASP A N 1
ATOM 864 C CA . ASP A 1 107 ? -8.368 17.041 -4.192 1.00 93.88 107 ASP A CA 1
ATOM 865 C C . ASP A 1 107 ? -6.846 16.915 -4.371 1.00 93.88 107 ASP A C 1
ATOM 867 O O . ASP A 1 107 ? -6.236 17.591 -5.191 1.00 93.88 107 ASP A O 1
ATOM 871 N N . VAL A 1 108 ? -6.226 15.993 -3.627 1.00 92.38 108 VAL A N 1
ATOM 872 C CA . VAL A 1 108 ? -4.784 15.693 -3.741 1.00 92.38 108 VAL A CA 1
ATOM 873 C C . VAL A 1 108 ? -4.426 15.096 -5.112 1.00 92.38 108 VAL A C 1
ATOM 875 O O . VAL A 1 108 ? -3.314 15.271 -5.588 1.00 92.38 108 VAL A O 1
ATOM 878 N N . HIS A 1 109 ? -5.352 14.384 -5.768 1.00 91.56 109 HIS A N 1
ATOM 879 C CA . HIS A 1 109 ? -5.204 13.871 -7.144 1.00 91.56 109 HIS A CA 1
ATOM 880 C C . HIS A 1 109 ? -3.882 13.134 -7.463 1.00 91.56 109 HIS A C 1
ATOM 882 O O . HIS A 1 109 ? -3.425 13.149 -8.603 1.00 91.56 109 HIS A O 1
ATOM 888 N N . GLY A 1 110 ? -3.277 12.460 -6.478 1.00 86.44 110 GLY A N 1
ATOM 889 C CA . GLY A 1 110 ? -2.010 11.741 -6.663 1.00 86.44 110 GLY A CA 1
ATOM 890 C C . GLY A 1 110 ? -0.777 12.644 -6.790 1.00 86.44 110 GLY A C 1
ATOM 891 O O . GLY A 1 110 ? 0.260 12.181 -7.249 1.00 86.44 110 GLY A O 1
ATOM 892 N N . GLN A 1 111 ? -0.878 13.917 -6.402 1.00 90.12 111 GLN A N 1
ATOM 893 C CA . GLN A 1 111 ? 0.232 14.871 -6.368 1.00 90.12 111 GLN A CA 1
ATOM 894 C C . GLN A 1 111 ? 0.916 14.790 -5.002 1.00 90.12 111 GLN A C 1
ATOM 896 O O . GLN A 1 111 ? 0.554 15.513 -4.077 1.00 90.12 111 GLN A O 1
ATOM 901 N N . PHE A 1 112 ? 1.817 13.821 -4.857 1.00 84.00 112 PHE A N 1
ATOM 902 C CA . PHE A 1 112 ? 2.478 13.531 -3.583 1.00 84.00 112 PHE A CA 1
ATOM 903 C C . PHE A 1 112 ? 3.678 14.447 -3.274 1.00 84.00 112 PHE A C 1
ATOM 905 O O . PHE A 1 112 ? 3.980 14.620 -2.096 1.00 84.00 112 PHE A O 1
ATOM 912 N N . ASP A 1 113 ? 4.315 15.016 -4.304 1.00 81.69 113 ASP A N 1
ATOM 913 C CA . ASP A 1 113 ? 5.564 15.802 -4.216 1.00 81.69 113 ASP A CA 1
ATOM 914 C C . ASP A 1 113 ? 5.558 16.960 -3.194 1.00 81.69 113 ASP A C 1
ATOM 916 O O . ASP A 1 113 ? 4.541 17.692 -3.093 1.00 81.69 113 ASP A O 1
#

Foldseek 3Di:
DDDVVVVVVVVVVVVVVVVVVVVPPPPDPPVPFFDWDDFDWDDDPQKIWTWIADRNDIDIDIDGHDAQDKDWDDDPPDDDIDIDGNDDDDDDDPDDPPDPDDDDDDDCVPVPD

Mean predicted aligned error: 13.02 Å

Radius of gyration: 30.42 Å; Cα contacts (8 Å, |Δi|>4): 104; chains: 1; bounding box: 57×38×92 Å

Secondary structure (DSSP, 8-state):
---HHHHHHHHHHHHHHHHHHHT--------PPPP-EEEEEEEETTEEEEEEEETTEEEEEEEE--TT-EEEE--TTS-S-EEEE-S--PPPPS---S----------TT---

pLDDT: mean 86.2, std 13.29, range [47.03, 98.06]

Sequence (113 aa):
MIKPIRVISFLILISFILQISAQEIQFGDNKKEPLTDGPYIFWKESEAVVKYILEDNLVNKSFNLADDETMVFSLDGLEGEFEISRKEKLPEPYIFSNVTKIFALSDVHGQFD

Nearest PDB structures (foldseek):
  4ruu-assembly2_B  TM=3.958E-01  e=3.061E+00  Homo sapiens
  1m27-assembly1_A  TM=4.617E-01  e=5.201E+00  Homo sapiens